Protein AF-A0AA85FD75-F1 (afdb_monomer_lite)

Organism: NCBI:txid6188

Foldseek 3Di:
DVVLVVVLVVLVVVLVCLCADPRPDRDPVLDDDQDPPQFDQDDPPPDDDPPPPPPPPPPPCPPPPDDPPPDPDDPPDFPDDDDPPDVVSVVVSVVVVVVVVVVVVVVVVVVVVVVVVVVVVVVVVNVVSNVSNSVSSVVSSVVSVCSSVVVPD

Secondary structure (DSSP, 8-state):
-HHHHHHHHHHHHHHHHHTEETTTEE-TTTPPPPPTTPPPP-BTTBSS-TTS-S----------S----------SS-SS--SS--HHHHHHHHHHHHHHHHHHHHHHHHHHHHHHHHHHHHHHHHHHHHHHHHHHHHHHHHHHHHHHHTT--

Structure (mmCIF, N/CA/C/O backbone):
data_AF-A0AA85FD75-F1
#
_entry.id   AF-A0AA85FD75-F1
#
loop_
_atom_site.group_PDB
_atom_site.id
_atom_site.type_symbol
_atom_site.label_atom_id
_atom_site.label_alt_id
_atom_site.label_comp_id
_atom_site.label_asym_id
_atom_site.label_entity_id
_atom_site.label_seq_id
_atom_site.pdbx_PDB_ins_code
_atom_site.Cartn_x
_atom_site.Cartn_y
_atom_site.Cartn_z
_atom_site.occupancy
_atom_site.B_iso_or_equiv
_atom_site.auth_seq_id
_atom_site.auth_comp_id
_atom_site.auth_asym_id
_atom_site.auth_atom_id
_atom_site.pdbx_PDB_model_num
ATOM 1 N N . MET A 1 1 ? 8.616 0.308 -8.792 1.00 82.19 1 MET A N 1
ATOM 2 C CA . MET A 1 1 ? 8.318 1.423 -9.722 1.00 82.19 1 MET A CA 1
ATOM 3 C C . MET A 1 1 ? 9.555 2.219 -10.091 1.00 82.19 1 MET A C 1
ATOM 5 O O . MET A 1 1 ? 9.734 2.469 -11.273 1.00 82.19 1 MET A O 1
ATOM 9 N N . ASP A 1 2 ? 10.411 2.577 -9.126 1.00 82.56 2 ASP A N 1
ATOM 10 C CA . ASP A 1 2 ? 11.644 3.323 -9.419 1.00 82.56 2 ASP A CA 1
ATOM 11 C C . ASP A 1 2 ? 12.651 2.510 -10.252 1.00 82.56 2 ASP A C 1
ATOM 13 O O . ASP A 1 2 ? 13.190 3.058 -11.203 1.00 82.56 2 ASP A O 1
ATOM 17 N N . ASN A 1 3 ? 12.798 1.204 -9.996 1.00 87.06 3 ASN A N 1
ATOM 18 C CA . ASN A 1 3 ? 13.637 0.322 -10.826 1.00 87.06 3 ASN A CA 1
ATOM 19 C C . ASN A 1 3 ? 13.147 0.272 -12.281 1.00 87.06 3 ASN A C 1
ATOM 21 O O . ASN A 1 3 ? 13.913 0.521 -13.193 1.00 87.06 3 ASN A O 1
ATOM 25 N N . ILE A 1 4 ? 11.837 0.089 -12.498 1.00 85.44 4 ILE A N 1
ATOM 26 C CA . ILE A 1 4 ? 11.239 0.109 -13.848 1.00 85.44 4 ILE A CA 1
ATOM 27 C C . ILE A 1 4 ? 11.540 1.436 -14.553 1.00 85.44 4 ILE A C 1
ATOM 29 O O . ILE A 1 4 ? 11.817 1.463 -15.745 1.00 85.44 4 ILE A O 1
ATOM 33 N N . ARG A 1 5 ? 11.493 2.554 -13.822 1.00 85.38 5 ARG A N 1
ATOM 34 C CA . ARG A 1 5 ? 11.855 3.858 -14.381 1.00 85.38 5 ARG A CA 1
ATOM 35 C C . ARG A 1 5 ? 13.323 3.893 -14.814 1.00 85.38 5 ARG A C 1
ATOM 37 O O . ARG A 1 5 ? 13.629 4.475 -15.850 1.00 85.38 5 ARG A O 1
ATOM 44 N N . GLU A 1 6 ? 14.219 3.339 -14.006 1.00 88.00 6 GLU A N 1
ATOM 45 C CA . GLU A 1 6 ? 15.648 3.259 -14.308 1.00 88.00 6 GLU A CA 1
ATOM 46 C C . GLU A 1 6 ? 15.918 2.376 -15.531 1.00 88.00 6 GLU A C 1
ATOM 48 O O . GLU A 1 6 ? 16.554 2.853 -16.470 1.00 88.00 6 GLU A O 1
ATOM 53 N N . ASP A 1 7 ? 15.314 1.189 -15.587 1.00 88.81 7 ASP A N 1
ATOM 54 C CA . ASP A 1 7 ? 15.397 0.273 -16.730 1.00 88.81 7 ASP A CA 1
ATOM 55 C C . ASP A 1 7 ? 14.891 0.945 -18.020 1.00 88.81 7 ASP A C 1
ATOM 57 O O . ASP A 1 7 ? 15.509 0.851 -19.080 1.00 88.81 7 ASP A O 1
ATOM 61 N N . LEU A 1 8 ? 13.785 1.697 -17.941 1.00 86.56 8 LEU A N 1
ATOM 62 C CA . LEU A 1 8 ? 13.252 2.459 -19.076 1.00 86.56 8 LEU A CA 1
ATOM 63 C C . LEU A 1 8 ? 14.182 3.602 -19.504 1.00 86.56 8 LEU A C 1
ATOM 65 O O . LEU A 1 8 ? 14.284 3.898 -20.696 1.00 86.56 8 LEU A O 1
ATOM 69 N N . HIS A 1 9 ? 14.864 4.257 -18.561 1.00 86.31 9 HIS A N 1
ATOM 70 C CA . HIS A 1 9 ? 15.881 5.256 -18.888 1.00 86.31 9 HIS A CA 1
ATOM 71 C C . HIS A 1 9 ? 17.099 4.629 -19.566 1.00 86.31 9 HIS A C 1
ATOM 73 O O . HIS A 1 9 ? 17.650 5.239 -20.483 1.00 86.31 9 HIS A O 1
ATOM 79 N N . GLU A 1 10 ? 17.519 3.444 -19.132 1.00 88.38 10 GLU A N 1
ATOM 80 C CA . GLU A 1 10 ? 18.612 2.701 -19.752 1.00 88.38 10 GLU A CA 1
ATOM 81 C C . GLU A 1 10 ? 18.251 2.259 -21.170 1.00 88.38 10 GLU A C 1
ATOM 83 O O . GLU A 1 10 ? 18.926 2.666 -22.112 1.00 88.38 10 GLU A O 1
ATOM 88 N N . ALA A 1 11 ? 17.104 1.601 -21.350 1.00 86.50 11 ALA A N 1
ATOM 89 C CA . ALA A 1 11 ? 16.607 1.214 -22.669 1.00 86.50 11 ALA A CA 1
ATOM 90 C C . ALA A 1 11 ? 16.484 2.416 -23.624 1.00 86.50 11 ALA A C 1
ATOM 92 O O . ALA A 1 11 ? 16.800 2.325 -24.811 1.00 86.50 11 ALA A O 1
ATOM 93 N N . GLN A 1 12 ? 16.065 3.582 -23.120 1.00 82.69 12 GLN A N 1
ATOM 94 C CA . GLN A 1 12 ? 15.994 4.797 -23.928 1.00 82.69 12 GLN A CA 1
ATOM 95 C C . GLN A 1 12 ? 17.378 5.265 -24.411 1.00 82.69 12 GLN A C 1
ATOM 97 O O . GLN A 1 12 ? 17.487 5.693 -25.567 1.00 82.69 12 GLN A O 1
ATOM 102 N N . ARG A 1 13 ? 18.411 5.180 -23.555 1.00 83.56 13 ARG A N 1
ATOM 103 C CA . ARG A 1 13 ? 19.803 5.509 -23.909 1.00 83.56 13 ARG A CA 1
ATOM 104 C C . ARG A 1 13 ? 20.343 4.553 -24.965 1.00 83.56 13 ARG A C 1
ATOM 106 O O . ARG A 1 13 ? 20.907 5.024 -25.950 1.00 83.56 13 ARG A O 1
ATOM 113 N N . ASP A 1 14 ? 20.087 3.261 -24.819 1.00 85.00 14 ASP A N 1
ATOM 114 C CA . ASP A 1 14 ? 20.522 2.250 -25.786 1.00 85.00 14 ASP A CA 1
ATOM 115 C C . ASP A 1 14 ? 19.865 2.483 -27.153 1.00 85.00 14 ASP A C 1
ATOM 117 O O . ASP A 1 14 ? 20.526 2.504 -28.192 1.00 85.00 14 ASP A O 1
ATOM 121 N N . LEU A 1 15 ? 18.563 2.786 -27.169 1.00 80.00 15 LEU A N 1
ATOM 122 C CA . LEU A 1 15 ? 17.864 3.167 -28.399 1.00 80.00 15 LEU A CA 1
ATOM 123 C C . LEU A 1 15 ? 18.394 4.484 -28.994 1.00 80.00 15 LEU A C 1
ATOM 125 O O . LEU A 1 15 ? 18.316 4.678 -30.205 1.00 80.00 15 LEU A O 1
ATOM 129 N N . ASP A 1 16 ? 18.862 5.434 -28.173 1.00 78.31 16 ASP A N 1
ATOM 130 C CA . ASP A 1 16 ? 19.519 6.666 -28.650 1.00 78.31 16 ASP A CA 1
ATOM 131 C C . ASP A 1 16 ? 20.893 6.371 -29.261 1.00 78.31 16 ASP A C 1
ATOM 133 O O . ASP A 1 16 ? 21.307 7.059 -30.195 1.00 78.31 16 ASP A O 1
ATOM 137 N N . GLU A 1 17 ? 21.602 5.362 -28.760 1.00 79.44 17 GLU A N 1
ATOM 138 C CA . GLU A 1 17 ? 22.876 4.918 -29.315 1.00 79.44 17 GLU A CA 1
ATOM 139 C C . GLU A 1 17 ? 22.697 4.229 -30.670 1.00 79.44 17 GLU A C 1
ATOM 141 O O . GLU A 1 17 ? 23.397 4.578 -31.621 1.00 79.44 17 GLU A O 1
ATOM 146 N N . ILE A 1 18 ? 21.701 3.349 -30.796 1.00 77.56 18 ILE A N 1
ATOM 147 C CA . ILE A 1 18 ? 21.390 2.645 -32.050 1.00 77.56 18 ILE A CA 1
ATOM 148 C C . ILE A 1 18 ? 20.900 3.614 -33.150 1.00 77.56 18 ILE A C 1
ATOM 150 O O . ILE A 1 18 ? 21.148 3.382 -34.333 1.00 77.56 18 ILE A O 1
ATOM 154 N N . ASP A 1 19 ? 20.241 4.727 -32.799 1.00 70.62 19 ASP A N 1
ATOM 155 C CA . ASP A 1 19 ? 19.769 5.735 -33.773 1.00 70.62 19 ASP A CA 1
ATOM 156 C C . ASP A 1 19 ? 20.894 6.655 -34.314 1.00 70.62 19 ASP A C 1
ATOM 158 O O . ASP A 1 19 ? 20.670 7.463 -35.226 1.00 70.62 19 ASP A O 1
ATOM 162 N N . LYS A 1 20 ? 22.130 6.555 -33.798 1.00 72.00 20 LYS A N 1
ATOM 163 C CA . LYS A 1 20 ? 23.285 7.305 -34.325 1.00 72.00 20 LYS A CA 1
ATOM 164 C C . LYS A 1 20 ? 23.774 6.682 -35.637 1.00 72.00 20 LYS A C 1
ATOM 166 O O . LYS A 1 20 ? 24.141 5.515 -35.702 1.00 72.00 20 LYS A O 1
ATOM 171 N N . CYS A 1 21 ? 23.867 7.488 -36.693 1.00 60.00 21 CYS A N 1
ATOM 172 C CA . CYS A 1 21 ? 24.492 7.088 -37.952 1.00 60.00 21 CYS A CA 1
ATOM 173 C C . CYS A 1 21 ? 26.020 7.204 -37.824 1.00 60.00 21 CYS A C 1
ATOM 175 O O . CYS A 1 21 ? 26.533 8.289 -37.532 1.00 60.00 21 CYS A O 1
ATOM 177 N N . CYS A 1 22 ? 26.739 6.095 -38.032 1.00 56.09 22 CYS A N 1
ATOM 178 C CA . CYS A 1 22 ? 28.207 6.032 -38.062 1.00 56.09 22 CYS A CA 1
ATOM 179 C C . CYS A 1 22 ? 28.906 6.652 -36.830 1.00 56.09 22 CYS A C 1
ATOM 181 O O . CYS A 1 22 ? 29.919 7.334 -36.964 1.00 56.09 22 CYS A O 1
ATOM 183 N N . GLY A 1 23 ? 28.350 6.455 -35.629 1.00 56.09 23 GLY A N 1
ATOM 184 C CA . GLY A 1 23 ? 28.987 6.806 -34.350 1.00 56.09 23 GLY A CA 1
ATOM 185 C C . GLY A 1 23 ? 29.033 8.295 -33.978 1.00 56.09 23 GLY A C 1
ATOM 186 O O . GLY A 1 23 ? 29.336 8.603 -32.829 1.00 56.09 23 GLY A O 1
ATOM 187 N N . LEU A 1 24 ? 28.698 9.219 -34.890 1.00 60.56 24 LEU A N 1
ATOM 188 C CA . LEU A 1 24 ? 28.916 10.658 -34.669 1.00 60.56 24 LEU A CA 1
ATOM 189 C C . LEU A 1 24 ? 27.648 11.532 -34.749 1.00 60.56 24 LEU A C 1
ATOM 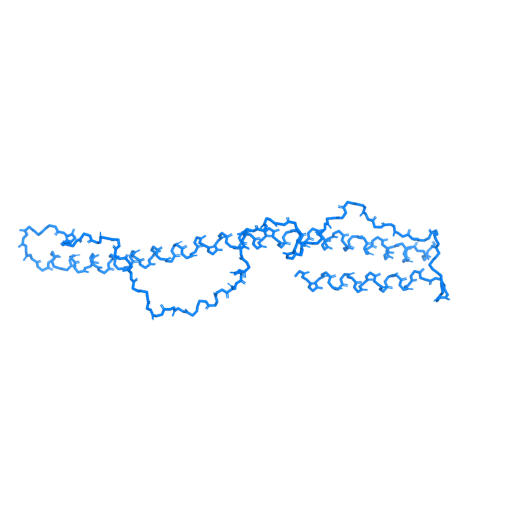191 O O . LEU A 1 24 ? 27.612 12.582 -34.110 1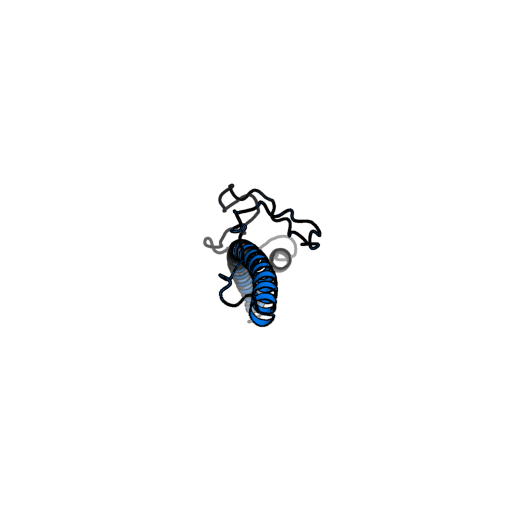.00 60.56 24 LEU A O 1
ATOM 195 N N . CYS A 1 25 ? 26.590 11.124 -35.471 1.00 58.88 25 CYS A N 1
ATOM 196 C CA . CYS A 1 25 ? 25.436 12.004 -35.738 1.00 58.88 25 CYS A CA 1
ATOM 197 C C . CYS A 1 25 ? 24.075 11.278 -35.684 1.00 58.88 25 CYS A C 1
ATOM 199 O O . CYS A 1 25 ? 23.823 10.363 -36.468 1.00 58.88 25 CYS A O 1
ATOM 201 N N . VAL A 1 26 ? 23.140 11.744 -34.840 1.00 60.31 26 VAL A N 1
ATOM 202 C CA . VAL A 1 26 ? 21.713 11.361 -34.929 1.00 60.31 26 VAL A CA 1
ATOM 203 C C . VAL A 1 26 ? 21.094 12.089 -36.120 1.00 60.31 26 VAL A C 1
ATOM 205 O O . VAL A 1 26 ? 21.043 13.322 -36.137 1.00 60.31 26 VAL A O 1
ATOM 208 N N . LEU A 1 27 ? 20.615 11.347 -37.119 1.00 62.72 27 LEU A N 1
ATOM 209 C CA . LEU A 1 27 ? 20.039 11.936 -38.329 1.00 62.72 27 LEU A CA 1
ATOM 210 C C . LEU A 1 27 ? 18.765 12.729 -37.963 1.00 62.72 27 LEU A C 1
ATOM 212 O O . LEU A 1 27 ? 17.812 12.143 -37.441 1.00 62.72 27 LEU A O 1
ATOM 216 N N . PRO A 1 28 ? 18.689 14.048 -38.235 1.00 61.72 28 PRO A N 1
ATOM 217 C CA . PRO A 1 28 ? 17.578 14.891 -37.781 1.00 61.72 28 PRO A CA 1
ATOM 218 C C . PRO A 1 28 ? 16.208 14.470 -38.337 1.00 61.72 28 PRO A C 1
ATOM 220 O O . PRO A 1 28 ? 15.189 14.761 -37.717 1.00 61.72 28 PRO A O 1
ATOM 223 N N . TRP A 1 29 ? 16.169 13.720 -39.443 1.00 65.94 29 TRP A N 1
ATOM 224 C CA . TRP A 1 29 ? 14.945 13.146 -40.019 1.00 65.94 29 TRP A CA 1
ATOM 225 C C . TRP A 1 29 ? 14.501 11.812 -39.386 1.00 65.94 29 TRP A C 1
ATOM 227 O O . TRP A 1 29 ? 13.411 11.322 -39.686 1.00 65.94 29 TRP A O 1
ATOM 237 N N . ARG A 1 30 ? 15.306 11.192 -38.509 1.00 63.53 30 ARG A N 1
ATOM 238 C CA . ARG A 1 30 ? 14.965 9.923 -37.832 1.00 63.53 30 ARG A CA 1
ATOM 239 C C . ARG A 1 30 ? 14.456 10.094 -36.402 1.00 63.53 30 ARG A C 1
ATOM 241 O O . ARG A 1 30 ? 13.740 9.211 -35.934 1.00 63.53 30 ARG A O 1
ATOM 248 N N . LYS A 1 31 ? 14.657 11.261 -35.787 1.00 68.00 31 LYS A N 1
ATOM 249 C CA . LYS A 1 31 ? 14.247 11.551 -34.404 1.00 68.00 31 LYS A CA 1
ATOM 250 C C . LYS A 1 31 ? 12.761 11.256 -34.152 1.00 68.00 31 LYS A C 1
ATOM 252 O O . LYS A 1 31 ? 11.890 11.708 -34.900 1.00 68.00 31 LYS A O 1
ATOM 257 N N . VAL A 1 32 ? 12.471 10.488 -33.103 1.00 71.31 32 VAL A N 1
ATOM 258 C CA . VAL A 1 32 ? 11.122 10.344 -32.533 1.00 71.31 32 VAL A CA 1
ATOM 259 C C . VAL A 1 32 ? 11.002 11.373 -31.420 1.00 71.31 32 VAL A C 1
ATOM 261 O O . VAL A 1 32 ? 11.855 11.431 -30.537 1.00 71.31 32 VAL A O 1
ATOM 264 N N . LYS A 1 33 ? 9.992 12.240 -31.497 1.00 71.00 33 LYS A N 1
ATOM 265 C CA . LYS A 1 33 ? 9.765 13.251 -30.462 1.00 71.00 33 LYS A CA 1
ATOM 266 C C . LYS A 1 33 ? 9.048 12.598 -29.277 1.00 71.00 33 LYS A C 1
ATOM 268 O O . LYS A 1 33 ? 8.110 11.839 -29.530 1.00 71.00 33 LYS A O 1
ATOM 273 N N . PRO A 1 34 ? 9.462 12.878 -28.030 1.00 68.25 34 PRO A N 1
ATOM 274 C CA . PRO A 1 34 ? 8.692 12.467 -26.866 1.00 68.25 34 PRO A CA 1
ATOM 275 C C . PRO A 1 34 ? 7.305 13.109 -26.921 1.00 68.25 34 PRO A C 1
ATOM 277 O O . PRO A 1 34 ? 7.144 14.210 -27.460 1.00 68.25 34 PRO A O 1
ATOM 280 N N . ASP A 1 35 ? 6.305 12.408 -26.394 1.00 68.19 35 ASP A N 1
ATOM 281 C CA . ASP A 1 35 ? 4.961 12.961 -26.277 1.00 68.19 35 ASP A CA 1
ATOM 282 C C . ASP A 1 35 ? 4.999 14.148 -25.304 1.00 68.19 35 ASP A C 1
ATOM 284 O O . ASP A 1 35 ? 5.521 14.051 -24.196 1.00 68.19 35 ASP A O 1
ATOM 288 N N . THR A 1 36 ? 4.463 15.297 -25.711 1.00 65.62 36 THR A N 1
ATOM 289 C CA . THR A 1 36 ? 4.423 16.493 -24.861 1.00 65.62 36 THR A CA 1
ATOM 290 C C . THR A 1 36 ? 3.460 16.340 -23.682 1.00 65.62 36 THR A C 1
ATOM 292 O O . THR A 1 36 ? 3.469 17.178 -22.781 1.00 65.62 36 THR A O 1
ATOM 295 N N . LYS A 1 37 ? 2.638 15.281 -23.681 1.00 70.25 37 LYS A N 1
ATOM 296 C CA . LYS A 1 37 ? 1.656 14.961 -22.640 1.00 70.25 37 LYS A CA 1
ATOM 297 C C . LYS A 1 37 ? 2.142 13.937 -21.612 1.00 70.25 37 LYS A C 1
ATOM 299 O O . LYS A 1 37 ? 1.344 13.546 -20.763 1.00 70.25 37 LYS A O 1
ATOM 304 N N . THR A 1 38 ? 3.405 13.501 -21.652 1.00 68.50 38 THR A N 1
ATOM 305 C CA . THR A 1 38 ? 3.928 12.570 -20.639 1.00 68.50 38 THR A CA 1
ATOM 306 C C . THR A 1 38 ? 3.768 13.178 -19.238 1.00 68.50 38 THR A C 1
ATOM 308 O O . THR A 1 38 ? 4.261 14.294 -19.014 1.00 68.50 38 THR A O 1
ATOM 311 N N . PRO A 1 39 ? 3.113 12.484 -18.287 1.00 71.38 39 PRO A N 1
ATOM 312 C CA . PRO A 1 39 ? 3.046 12.927 -16.898 1.00 71.38 39 PRO A CA 1
ATOM 313 C C . PRO A 1 39 ? 4.452 13.178 -16.341 1.00 71.38 39 PRO A C 1
ATOM 315 O O . PRO A 1 39 ? 5.430 12.612 -16.822 1.00 71.38 39 PRO A O 1
ATOM 318 N N . LYS A 1 40 ? 4.600 14.021 -15.317 1.00 79.56 40 LYS A N 1
ATOM 319 C CA . LYS A 1 40 ? 5.886 14.122 -14.610 1.00 79.56 40 LYS A CA 1
ATOM 320 C C . LYS A 1 40 ? 5.997 12.956 -13.637 1.00 79.56 40 LYS A C 1
ATOM 322 O O . LYS A 1 40 ? 5.043 12.686 -12.914 1.00 79.56 40 LYS A O 1
ATOM 327 N N . TYR A 1 41 ? 7.154 12.296 -13.588 1.00 79.44 41 TYR A N 1
ATOM 328 C CA . TYR A 1 41 ? 7.376 11.265 -12.580 1.00 79.44 41 TYR A CA 1
ATOM 329 C C . TYR A 1 41 ? 7.288 11.888 -11.181 1.00 79.44 41 TYR A C 1
ATOM 331 O O . TYR A 1 41 ? 7.997 12.868 -10.917 1.00 79.44 41 TYR A O 1
ATOM 339 N N . PRO A 1 42 ? 6.452 11.350 -10.282 1.00 73.81 42 PRO A N 1
ATOM 340 C CA . PRO A 1 42 ? 6.318 11.908 -8.950 1.00 73.81 42 PRO A CA 1
ATOM 341 C C . PRO A 1 42 ? 7.593 11.630 -8.143 1.00 73.81 42 PRO A C 1
ATOM 343 O O . PRO A 1 42 ? 7.943 10.483 -7.848 1.00 73.81 42 PRO A O 1
ATOM 346 N N . THR A 1 43 ? 8.300 12.700 -7.785 1.00 70.12 43 THR A N 1
ATOM 347 C CA . THR A 1 43 ? 9.431 12.686 -6.846 1.00 70.12 43 THR A CA 1
ATOM 348 C C . THR A 1 43 ? 8.989 13.298 -5.521 1.00 70.12 43 THR A C 1
ATOM 350 O O . THR A 1 43 ? 8.000 14.029 -5.478 1.00 70.12 43 THR A O 1
ATOM 353 N N . SER A 1 44 ? 9.707 13.035 -4.423 1.00 61.25 44 SER A N 1
ATOM 354 C CA . SER A 1 44 ? 9.281 13.511 -3.093 1.00 61.25 44 SER A CA 1
ATOM 355 C C . SER A 1 44 ? 9.209 15.046 -2.960 1.00 61.25 44 SER A C 1
ATOM 357 O O . SER A 1 44 ? 8.750 15.530 -1.932 1.00 61.25 44 SER A O 1
ATOM 359 N N . GLY A 1 45 ? 9.661 15.807 -3.969 1.00 53.81 45 GLY A N 1
ATOM 360 C CA . GLY A 1 45 ? 9.661 17.273 -3.984 1.00 53.81 45 GLY A CA 1
ATOM 361 C C . GLY A 1 45 ? 8.679 17.944 -4.954 1.00 53.81 45 GLY A C 1
ATOM 362 O O . GLY A 1 45 ? 8.380 19.116 -4.758 1.00 53.81 45 GLY A O 1
ATOM 363 N N . ASN A 1 46 ? 8.146 17.254 -5.971 1.00 48.00 46 ASN A N 1
ATOM 364 C CA . ASN A 1 46 ? 7.315 17.885 -7.006 1.00 48.00 46 ASN A CA 1
ATOM 365 C C . ASN A 1 46 ? 5.999 17.120 -7.217 1.00 48.00 46 ASN A C 1
ATOM 367 O O . ASN A 1 46 ? 5.994 16.081 -7.873 1.00 48.00 46 ASN A O 1
ATOM 371 N N . GLY A 1 47 ? 4.881 17.688 -6.745 1.00 52.53 47 GLY A N 1
ATOM 372 C CA . GLY A 1 47 ? 3.533 17.315 -7.209 1.00 52.53 47 GLY A CA 1
ATOM 373 C C . GLY A 1 47 ? 2.517 16.899 -6.147 1.00 52.53 47 GLY A C 1
ATOM 374 O O . GLY A 1 47 ? 1.367 16.666 -6.499 1.00 52.53 47 GLY A O 1
ATOM 375 N N . TYR A 1 48 ? 2.888 16.853 -4.869 1.00 52.41 48 TYR A N 1
ATOM 376 C CA . TYR A 1 48 ? 1.960 16.499 -3.794 1.00 52.41 48 TYR A CA 1
ATOM 377 C C . TYR A 1 48 ? 2.050 17.496 -2.644 1.00 52.41 48 TYR A C 1
ATOM 379 O O . TYR A 1 48 ? 3.133 18.042 -2.416 1.00 52.41 48 TYR A O 1
ATOM 387 N N . PRO A 1 49 ? 0.933 17.775 -1.946 1.00 47.00 49 PRO A N 1
ATOM 388 C CA . PRO A 1 49 ? 0.911 18.763 -0.882 1.00 47.00 49 PRO A CA 1
ATOM 389 C C . PRO A 1 49 ? 1.984 18.428 0.153 1.00 47.00 49 PRO A C 1
ATOM 391 O O . PRO A 1 49 ? 1.954 17.381 0.800 1.00 47.00 49 PRO A O 1
ATOM 394 N N . ALA A 1 50 ? 2.942 19.346 0.284 1.00 43.88 50 ALA A N 1
ATOM 395 C CA . ALA A 1 50 ? 3.876 19.412 1.390 1.00 43.88 50 ALA A CA 1
ATOM 396 C C . ALA A 1 50 ? 3.057 19.585 2.679 1.00 43.88 50 ALA A C 1
ATOM 398 O O . ALA A 1 50 ? 2.681 20.693 3.048 1.00 43.88 50 ALA A O 1
ATOM 399 N N . GLY A 1 51 ? 2.679 18.472 3.301 1.00 43.84 51 GLY A N 1
ATOM 400 C CA . GLY A 1 51 ? 1.774 18.467 4.451 1.00 43.84 51 GLY A CA 1
ATOM 401 C C . GLY A 1 51 ? 1.735 17.135 5.187 1.00 43.84 51 GLY A C 1
ATOM 402 O O . GLY A 1 51 ? 1.590 17.115 6.406 1.00 43.84 51 GLY A O 1
ATOM 403 N N . THR A 1 52 ? 1.974 16.017 4.501 1.00 44.56 52 THR A N 1
ATOM 404 C CA . THR A 1 52 ? 2.316 14.766 5.178 1.00 44.56 52 THR A CA 1
ATOM 405 C C . THR A 1 52 ? 3.820 14.750 5.383 1.00 44.56 52 THR A C 1
ATOM 407 O O . THR A 1 52 ? 4.595 14.405 4.493 1.00 44.56 52 THR A O 1
ATOM 410 N N . ASN A 1 53 ? 4.234 15.224 6.563 1.00 43.41 53 ASN A N 1
ATOM 411 C CA . ASN A 1 53 ? 5.584 15.040 7.079 1.00 43.41 53 ASN A CA 1
ATOM 412 C C . ASN A 1 53 ? 6.086 13.652 6.680 1.00 43.41 53 ASN A C 1
ATOM 414 O O . ASN A 1 53 ? 5.368 12.664 6.833 1.00 43.41 53 ASN A O 1
ATOM 418 N N . ASN A 1 54 ? 7.303 13.614 6.142 1.00 42.91 54 ASN A N 1
ATOM 419 C CA . ASN A 1 54 ? 8.026 12.421 5.723 1.00 42.91 54 ASN A CA 1
ATOM 420 C C . ASN A 1 54 ? 8.341 11.527 6.931 1.00 42.91 54 ASN A C 1
ATOM 422 O O . ASN A 1 54 ? 9.491 11.337 7.307 1.00 42.91 54 ASN A O 1
ATOM 426 N N . ASN A 1 55 ? 7.304 10.976 7.544 1.00 46.00 55 ASN A N 1
ATOM 427 C CA . ASN A 1 55 ? 7.375 9.841 8.434 1.00 46.00 55 ASN A CA 1
ATOM 428 C C . ASN A 1 55 ? 6.563 8.704 7.802 1.00 46.00 55 ASN A C 1
ATOM 430 O O . ASN A 1 55 ? 5.781 8.030 8.451 1.00 46.00 55 ASN A O 1
ATOM 434 N N . TYR A 1 56 ? 6.793 8.456 6.506 1.00 49.81 56 TYR A N 1
ATOM 435 C CA . TYR A 1 56 ? 6.592 7.123 5.933 1.00 49.81 56 TYR A CA 1
ATOM 436 C C . TYR A 1 56 ? 7.743 6.224 6.403 1.00 49.81 56 TYR A C 1
ATOM 438 O O . TYR A 1 56 ? 8.421 5.577 5.607 1.00 49.81 56 TYR A O 1
ATOM 446 N N . GLN A 1 57 ? 8.016 6.228 7.708 1.00 46.47 57 GLN A N 1
ATOM 447 C CA . GLN A 1 57 ? 8.613 5.065 8.310 1.00 46.47 57 GLN A CA 1
ATOM 448 C C . GLN A 1 57 ? 7.518 4.017 8.144 1.00 46.47 57 GLN A C 1
ATOM 450 O O . GLN A 1 57 ? 6.441 4.153 8.720 1.00 46.47 57 GLN A O 1
ATOM 455 N N . VAL A 1 58 ? 7.748 3.022 7.281 1.00 50.41 58 VAL A N 1
ATOM 456 C CA . VAL A 1 58 ? 7.066 1.737 7.432 1.00 50.41 58 VAL A CA 1
ATOM 457 C C . VAL A 1 58 ? 7.356 1.373 8.870 1.00 50.41 58 VAL A C 1
ATOM 459 O O . VAL A 1 58 ? 8.489 1.025 9.205 1.00 50.41 58 VAL A O 1
ATOM 462 N N . ASN A 1 59 ? 6.395 1.646 9.745 1.00 47.72 59 ASN A N 1
ATOM 463 C CA . ASN A 1 59 ? 6.553 1.380 11.147 1.00 47.72 59 ASN A CA 1
ATOM 464 C C . ASN A 1 59 ? 6.565 -0.139 11.171 1.00 47.72 59 ASN A C 1
ATOM 466 O O . ASN A 1 59 ? 5.534 -0.783 10.992 1.00 47.72 59 ASN A O 1
ATOM 470 N N . SER A 1 60 ? 7.762 -0.720 11.228 1.00 45.09 60 SER A N 1
ATOM 471 C CA . SER A 1 60 ? 7.938 -2.115 11.565 1.00 45.09 60 SER A CA 1
ATOM 472 C C . SER A 1 60 ? 7.357 -2.214 12.962 1.00 45.09 60 SER A C 1
ATOM 474 O O . SER A 1 60 ? 8.049 -1.915 13.937 1.00 45.09 60 SER A O 1
ATOM 476 N N . TYR A 1 61 ? 6.055 -2.489 13.041 1.00 48.56 61 TYR A N 1
ATOM 477 C CA . TYR A 1 61 ? 5.345 -2.711 14.283 1.00 48.56 61 TYR A CA 1
ATOM 478 C C . TYR A 1 61 ? 5.943 -3.979 14.876 1.00 48.56 61 TYR A C 1
ATOM 480 O O . TYR A 1 61 ? 5.465 -5.094 14.698 1.00 48.56 61 TYR A O 1
ATOM 488 N N . GLN A 1 62 ? 7.054 -3.794 15.575 1.00 47.41 62 GLN A N 1
ATOM 489 C CA . GLN A 1 62 ? 7.378 -4.618 16.705 1.00 47.41 62 GLN A CA 1
ATOM 490 C C . GLN A 1 62 ? 6.223 -4.352 17.673 1.00 47.41 62 GLN A C 1
ATOM 492 O O . GLN A 1 62 ? 6.010 -3.184 18.016 1.00 47.41 62 GLN A O 1
ATOM 497 N N . PRO A 1 63 ? 5.405 -5.359 18.023 1.00 42.50 63 PRO A N 1
ATOM 498 C CA . PRO A 1 63 ? 4.278 -5.146 18.914 1.00 42.50 63 PRO A CA 1
ATOM 499 C C . PRO A 1 63 ? 4.844 -4.520 20.184 1.00 42.50 63 PRO A C 1
ATOM 501 O O . PRO A 1 63 ? 5.609 -5.160 20.907 1.00 42.50 63 PRO A O 1
ATOM 504 N N . GLN A 1 64 ? 4.562 -3.235 20.401 1.00 45.66 64 GLN A N 1
ATOM 505 C CA . GLN A 1 64 ? 4.973 -2.556 21.615 1.00 45.66 64 GLN A CA 1
ATOM 506 C C . GLN A 1 64 ? 4.187 -3.206 22.745 1.00 45.66 64 GLN A C 1
ATOM 508 O O . GLN A 1 64 ? 3.020 -2.913 23.000 1.00 45.66 64 GLN A O 1
ATOM 513 N N . SER A 1 65 ? 4.855 -4.143 23.405 1.00 48.97 65 SER A N 1
ATOM 514 C CA . SER A 1 65 ? 4.514 -4.646 24.718 1.00 48.97 65 SER A CA 1
ATOM 515 C C . SER A 1 65 ? 4.546 -3.466 25.689 1.00 48.97 65 SER A C 1
ATOM 517 O O . SER A 1 65 ? 5.594 -3.150 26.250 1.00 48.97 65 SER A O 1
ATOM 519 N N . GLY A 1 66 ? 3.418 -2.775 25.836 1.00 51.34 66 GLY A N 1
ATOM 520 C CA . GLY A 1 66 ? 3.271 -1.705 26.818 1.00 51.34 66 GLY A CA 1
ATOM 521 C C . GLY A 1 66 ? 2.508 -0.490 26.314 1.00 51.34 66 GLY A C 1
ATOM 522 O O . GLY A 1 66 ? 3.048 0.608 26.327 1.00 51.34 66 GLY A O 1
ATOM 523 N N . PHE A 1 67 ? 1.243 -0.655 25.930 1.00 44.44 67 PHE A N 1
ATOM 524 C CA . PHE A 1 67 ? 0.333 0.486 25.860 1.00 44.44 67 PHE A CA 1
ATOM 525 C C . PHE A 1 67 ? -0.424 0.612 27.181 1.00 44.44 67 PHE A C 1
ATOM 527 O O . PHE A 1 67 ? -1.328 -0.164 27.490 1.00 44.44 67 PHE A O 1
ATOM 534 N N . GLN A 1 68 ? -0.028 1.610 27.975 1.00 48.28 68 GLN A N 1
ATOM 535 C CA . GLN A 1 68 ? -0.880 2.169 29.015 1.00 48.28 68 GLN A CA 1
ATOM 536 C C . GLN A 1 68 ? -2.073 2.822 28.319 1.00 48.28 68 GLN A C 1
ATOM 538 O O . GLN A 1 68 ? -1.958 3.883 27.709 1.00 48.28 68 GLN A O 1
ATOM 543 N N . ILE A 1 69 ? -3.211 2.139 28.380 1.00 53.69 69 ILE A N 1
ATOM 544 C CA . ILE A 1 69 ? -4.494 2.639 27.905 1.00 53.69 69 ILE A CA 1
ATOM 545 C C . ILE A 1 69 ? -4.778 3.943 28.657 1.00 53.69 69 ILE A C 1
ATOM 547 O O . ILE A 1 69 ? -4.982 3.934 29.873 1.00 53.69 69 ILE A O 1
ATOM 551 N N . GLN A 1 70 ? -4.786 5.073 27.941 1.00 46.44 70 GLN A N 1
ATOM 552 C CA . GLN A 1 70 ? -5.475 6.266 28.417 1.00 46.44 70 GLN A CA 1
ATOM 553 C C . GLN A 1 70 ? -6.922 5.852 28.658 1.00 46.44 70 GLN A C 1
ATOM 555 O O . GLN A 1 70 ? -7.660 5.549 27.722 1.00 46.44 70 GLN A O 1
ATOM 560 N N . GLN A 1 71 ? -7.270 5.757 29.939 1.00 46.44 71 GLN A N 1
ATOM 561 C CA . GLN A 1 71 ? -8.579 5.374 30.435 1.00 46.44 71 GLN A CA 1
ATOM 562 C C . GLN A 1 71 ? -9.634 6.324 29.862 1.00 46.44 71 GLN A C 1
ATOM 564 O O . GLN A 1 71 ? -9.942 7.365 30.440 1.00 46.44 71 GLN A O 1
ATOM 569 N N . ASN A 1 72 ? -10.227 5.957 28.729 1.00 47.44 72 ASN A N 1
ATOM 570 C CA . ASN A 1 72 ? -11.564 6.417 28.415 1.00 47.44 72 ASN A CA 1
ATOM 571 C C . ASN A 1 72 ? -12.481 5.669 29.383 1.00 47.44 72 ASN A C 1
ATOM 573 O O . ASN A 1 72 ? -12.763 4.494 29.172 1.00 47.44 72 ASN A O 1
ATOM 577 N N . GLN A 1 73 ? -12.752 6.322 30.518 1.00 51.41 73 GLN A N 1
ATOM 578 C CA . GLN A 1 73 ? -13.699 5.972 31.579 1.00 51.41 73 GLN A CA 1
ATOM 579 C C . GLN A 1 73 ? -14.441 4.650 31.339 1.00 51.41 73 GLN A C 1
ATOM 581 O O . GLN A 1 73 ? -15.599 4.632 30.919 1.00 51.41 73 GLN A O 1
ATOM 586 N N . GLN A 1 74 ? -13.785 3.522 31.631 1.00 54.62 74 GLN A N 1
ATOM 587 C CA . GLN A 1 74 ? -14.520 2.282 31.820 1.00 54.62 74 GLN A CA 1
ATOM 588 C C . GLN A 1 74 ? -15.473 2.552 32.977 1.00 54.62 74 GLN A C 1
ATOM 590 O O . GLN A 1 74 ? -15.042 2.992 34.046 1.00 54.62 74 GLN A O 1
ATOM 595 N N . LYS A 1 75 ? -16.774 2.357 32.742 1.00 54.53 75 LYS A N 1
ATOM 596 C CA . LYS A 1 75 ? -17.782 2.296 33.801 1.00 54.53 75 LYS A CA 1
ATOM 597 C C . LYS A 1 75 ? -17.197 1.411 34.905 1.00 54.53 75 LYS A C 1
ATOM 599 O O . LYS A 1 75 ? -17.071 0.208 34.717 1.00 54.53 75 LYS A O 1
ATOM 604 N N . SER A 1 76 ? -16.781 2.018 36.014 1.00 62.78 76 SER A N 1
ATOM 605 C CA . SER A 1 76 ? -16.159 1.326 37.147 1.00 62.78 76 SER A CA 1
ATOM 606 C C . SER A 1 76 ? -17.243 0.643 37.981 1.00 62.78 76 SER A C 1
ATOM 608 O O . SER A 1 76 ? -17.421 0.938 39.163 1.00 62.78 76 SER A O 1
ATOM 610 N N . GLY A 1 77 ? -18.028 -0.218 37.346 1.00 74.69 77 GLY A N 1
ATOM 611 C CA . GLY A 1 77 ? -19.072 -0.987 37.995 1.00 74.69 77 GLY A CA 1
ATOM 612 C C . GLY A 1 77 ? -19.272 -2.326 37.301 1.00 74.69 77 GLY A C 1
ATOM 613 O O . GLY A 1 77 ? -18.838 -2.484 36.159 1.00 74.69 77 GLY A O 1
ATOM 614 N N . PRO A 1 78 ? -19.909 -3.278 37.997 1.00 80.62 78 PRO A N 1
ATOM 615 C CA . PRO A 1 78 ? -20.202 -4.587 37.439 1.00 80.62 78 PRO A CA 1
ATOM 616 C C . PRO A 1 78 ? -21.004 -4.455 36.139 1.00 80.62 78 PRO A C 1
ATOM 618 O O . PRO A 1 78 ? -21.884 -3.594 36.016 1.00 80.62 78 PRO A O 1
ATOM 621 N N . PHE A 1 79 ? -20.666 -5.286 35.157 1.00 87.19 79 PHE A N 1
ATOM 622 C CA . PHE A 1 79 ? -21.336 -5.340 33.861 1.00 87.19 79 PHE A CA 1
ATOM 623 C C . PHE A 1 79 ? -22.791 -5.785 34.002 1.00 87.19 79 PHE A C 1
ATOM 625 O O . PHE A 1 79 ? -23.642 -5.337 33.229 1.00 87.19 79 PHE A O 1
ATOM 632 N N . ILE A 1 80 ? -23.084 -6.627 34.995 1.00 89.56 80 ILE A N 1
ATOM 633 C CA . ILE A 1 80 ? -24.439 -7.080 35.295 1.00 89.56 80 ILE A CA 1
ATOM 634 C C . ILE A 1 80 ? -24.945 -6.544 36.632 1.00 89.56 80 ILE A C 1
ATOM 636 O O . ILE A 1 80 ? -24.211 -6.344 37.598 1.00 89.56 80 ILE A O 1
ATOM 640 N N . THR A 1 81 ? -26.258 -6.328 36.700 1.00 88.69 81 THR A N 1
ATOM 641 C CA . THR A 1 81 ? -26.938 -6.072 37.973 1.00 88.69 81 THR A CA 1
ATOM 642 C C . THR A 1 81 ? -27.261 -7.415 38.614 1.00 88.69 81 THR A C 1
ATOM 644 O O . THR A 1 81 ? -27.964 -8.220 38.009 1.00 88.69 81 THR A O 1
ATOM 647 N N . ARG A 1 82 ? -26.746 -7.659 39.820 1.00 89.94 82 ARG A N 1
ATOM 648 C CA . ARG A 1 82 ? -26.960 -8.917 40.549 1.00 89.94 82 ARG A CA 1
ATOM 649 C C . ARG A 1 82 ? -28.372 -8.976 41.127 1.00 89.94 82 ARG A C 1
ATOM 651 O O . ARG A 1 82 ? -28.802 -8.013 41.765 1.00 89.94 82 ARG A O 1
ATOM 658 N N . ILE A 1 83 ? -29.075 -10.089 40.920 1.00 90.38 83 ILE A N 1
ATOM 659 C CA . ILE A 1 83 ? -30.439 -10.316 41.420 1.00 90.38 83 ILE A CA 1
ATOM 660 C C . ILE A 1 83 ? -30.425 -11.445 42.448 1.00 90.38 83 ILE A C 1
ATOM 662 O O . ILE A 1 83 ? -30.899 -11.258 43.570 1.00 90.38 83 ILE A O 1
ATOM 666 N N . THR A 1 84 ? -29.872 -12.605 42.086 1.00 90.00 84 THR A N 1
ATOM 667 C CA . THR A 1 84 ? -29.855 -13.795 42.953 1.00 90.00 84 THR A CA 1
ATOM 668 C C . THR A 1 84 ? -28.529 -14.016 43.677 1.00 90.00 84 THR A C 1
ATOM 670 O O . THR A 1 84 ? -28.509 -14.779 44.640 1.00 90.00 84 THR A O 1
ATOM 673 N N . ASN A 1 85 ? -27.455 -13.320 43.280 1.00 89.00 85 ASN A N 1
ATOM 674 C CA . ASN A 1 85 ? -26.086 -13.509 43.779 1.00 89.00 85 ASN A CA 1
ATOM 675 C C . ASN A 1 85 ? -25.647 -14.983 43.716 1.00 89.00 85 ASN A C 1
ATOM 677 O O . ASN A 1 85 ? -25.094 -15.520 44.677 1.00 89.00 85 ASN A O 1
ATOM 681 N N . ASP A 1 86 ? -25.955 -15.651 42.602 1.00 94.50 86 ASP A N 1
ATOM 682 C CA . ASP A 1 86 ? -25.598 -17.047 42.370 1.00 94.50 86 ASP A CA 1
ATOM 683 C C . ASP A 1 86 ? -24.322 -17.173 41.518 1.00 94.50 86 ASP A C 1
ATOM 685 O O . ASP A 1 86 ? -23.862 -16.227 40.879 1.00 94.50 86 ASP A O 1
ATOM 689 N N . ALA A 1 87 ? -23.745 -18.376 41.487 1.00 93.00 87 ALA A N 1
ATOM 690 C CA . ALA A 1 87 ? -22.504 -18.639 40.754 1.00 93.00 87 ALA A CA 1
ATOM 691 C C . ALA A 1 87 ? -22.622 -18.379 39.237 1.00 93.00 87 ALA A C 1
ATOM 693 O O . ALA A 1 87 ? -21.618 -18.159 38.566 1.00 93.00 87 ALA A O 1
ATOM 694 N N . ARG A 1 88 ? -23.846 -18.391 38.692 1.00 93.31 88 ARG A N 1
ATOM 695 C CA . ARG A 1 88 ? -24.114 -18.086 37.283 1.00 93.31 88 ARG A CA 1
ATOM 696 C C . ARG A 1 88 ? -23.928 -16.601 36.990 1.00 93.31 88 ARG A C 1
ATOM 698 O O . ARG A 1 88 ? -23.348 -16.262 35.962 1.00 93.31 88 ARG A O 1
ATOM 705 N N . GLU A 1 89 ? -24.423 -15.726 37.865 1.00 93.25 89 GLU A N 1
ATOM 706 C CA . GLU A 1 89 ? -24.183 -14.283 37.772 1.00 93.25 89 GLU A CA 1
ATOM 707 C C . GLU A 1 89 ? -22.679 -13.970 37.886 1.00 93.25 89 GLU A C 1
ATOM 709 O O . GLU A 1 89 ? -22.162 -13.174 37.103 1.00 93.25 89 GLU A O 1
ATOM 714 N N . ASP A 1 90 ? -21.946 -14.647 38.777 1.00 91.50 90 ASP A N 1
ATOM 715 C CA . ASP A 1 90 ? -20.490 -14.471 38.898 1.00 91.50 90 ASP A CA 1
ATOM 716 C C . ASP A 1 90 ? -19.724 -14.920 37.635 1.00 91.50 90 ASP A C 1
ATOM 718 O O . ASP A 1 90 ? -18.826 -14.211 37.173 1.00 91.50 90 ASP A O 1
ATOM 722 N N . GLU A 1 91 ? -20.095 -16.055 37.029 1.00 93.25 91 GLU A N 1
ATOM 723 C CA . GLU A 1 91 ? -19.512 -16.514 35.757 1.00 93.25 91 GLU A CA 1
ATOM 724 C C . GLU A 1 91 ? -19.829 -15.539 34.610 1.00 93.25 91 GLU A C 1
ATOM 726 O O . GLU A 1 91 ? -18.970 -15.227 33.783 1.00 93.25 91 GLU A O 1
ATOM 731 N N . MET A 1 92 ? -21.053 -15.007 34.573 1.00 92.62 92 MET A N 1
ATOM 732 C CA . MET A 1 92 ? -21.467 -14.030 33.567 1.00 92.62 92 MET A CA 1
ATOM 733 C C . MET A 1 92 ? -20.672 -12.726 33.679 1.00 92.62 92 MET A C 1
ATOM 735 O O . MET A 1 92 ? -20.220 -12.200 32.663 1.00 92.62 92 MET A O 1
ATOM 739 N N . GLU A 1 93 ? -20.452 -12.233 34.897 1.00 91.69 93 GLU A N 1
ATOM 740 C CA . GLU A 1 93 ? -19.625 -11.052 35.153 1.00 91.69 93 GLU A CA 1
ATOM 741 C C . GLU A 1 93 ? -18.171 -11.284 34.707 1.00 91.69 93 GLU A C 1
ATOM 743 O O . GLU A 1 93 ? -17.601 -10.454 33.995 1.00 91.69 93 GLU A O 1
ATOM 748 N N . GLN A 1 94 ? -17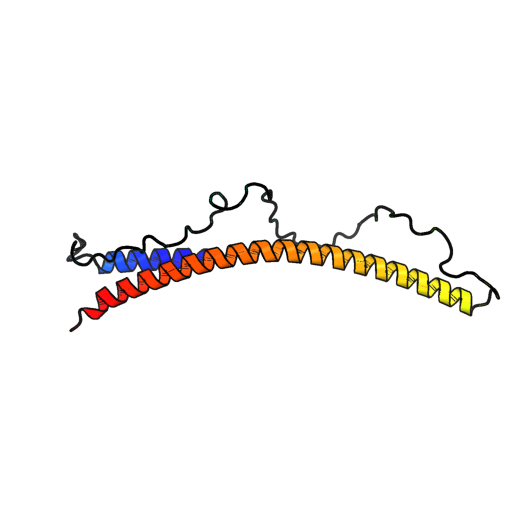.589 -12.445 35.036 1.00 92.25 94 GLN A N 1
ATOM 749 C CA . GLN A 1 94 ? -16.233 -12.806 34.610 1.00 92.25 94 GLN A CA 1
ATOM 750 C C . GLN A 1 94 ? -16.114 -12.874 33.080 1.00 92.25 94 GLN A C 1
ATOM 752 O O . GLN A 1 94 ? -15.173 -12.323 32.500 1.00 92.25 94 GLN A O 1
ATOM 757 N N . ASN A 1 95 ? -17.071 -13.525 32.416 1.00 92.88 95 ASN A N 1
ATOM 758 C CA . ASN A 1 95 ? -17.092 -13.642 30.962 1.00 92.88 95 ASN A CA 1
ATOM 759 C C . ASN A 1 95 ? -17.228 -12.265 30.297 1.00 92.88 95 ASN A C 1
ATOM 761 O O . ASN A 1 95 ? -16.507 -11.969 29.345 1.00 92.88 95 ASN A O 1
ATOM 765 N N . LEU A 1 96 ? -18.090 -11.383 30.814 1.00 91.50 96 LEU A N 1
ATOM 766 C CA . LEU A 1 96 ? -18.262 -10.029 30.277 1.00 91.50 96 LEU A CA 1
ATOM 767 C C . LEU A 1 96 ? -17.029 -9.148 30.491 1.00 91.50 96 LEU A C 1
ATOM 769 O O . LEU A 1 96 ? -16.683 -8.369 29.602 1.00 91.50 96 LEU A O 1
ATOM 773 N N . GLN A 1 97 ? -16.311 -9.313 31.603 1.00 88.56 97 GLN A N 1
ATOM 774 C CA . GLN A 1 97 ? -15.041 -8.624 31.823 1.00 88.56 97 GLN A CA 1
ATOM 775 C C . GLN A 1 97 ? -13.977 -9.054 30.802 1.00 88.56 97 GLN A C 1
ATOM 777 O O . GLN A 1 97 ? -13.282 -8.205 30.237 1.00 88.56 97 GLN A O 1
ATOM 782 N N . GLN A 1 98 ? -13.883 -10.355 30.507 1.00 89.69 98 GLN A N 1
ATOM 783 C CA . GLN A 1 98 ? -12.995 -10.861 29.456 1.00 89.69 98 GLN A CA 1
ATOM 784 C C . GLN A 1 98 ? -13.403 -10.336 28.075 1.00 89.69 98 GLN A C 1
ATOM 786 O O . GLN A 1 98 ? -12.557 -9.849 27.324 1.00 89.69 98 GLN A O 1
ATOM 791 N N . VAL A 1 99 ? -14.702 -10.372 27.755 1.00 90.75 99 VAL A N 1
ATOM 792 C CA . VAL A 1 99 ? -15.242 -9.825 26.502 1.00 90.75 99 VAL A CA 1
ATOM 793 C C . VAL A 1 99 ? -14.942 -8.335 26.381 1.00 90.75 99 VAL A C 1
ATOM 795 O O . VAL A 1 99 ? -14.525 -7.902 25.311 1.00 90.75 99 VAL A O 1
ATOM 798 N N . SER A 1 100 ? -15.051 -7.550 27.455 1.00 88.06 100 SER A N 1
ATOM 799 C CA . SER A 1 100 ? -14.667 -6.135 27.435 1.00 88.06 100 SER A CA 1
ATOM 800 C C . SER A 1 100 ? -13.194 -5.947 27.069 1.00 88.06 100 SER A C 1
ATOM 802 O O . SER A 1 100 ? -12.885 -5.046 26.291 1.00 88.06 100 SER A O 1
ATOM 804 N N . GLY A 1 101 ? -12.292 -6.782 27.595 1.00 88.12 101 GLY A N 1
ATOM 805 C CA . GLY A 1 101 ? -10.875 -6.749 27.227 1.00 88.12 101 GLY A CA 1
ATOM 806 C C . GLY A 1 101 ? -10.651 -7.088 25.750 1.00 88.12 101 GLY A C 1
ATOM 807 O O . GLY A 1 101 ? -9.936 -6.372 25.048 1.00 88.12 101 GLY A O 1
ATOM 808 N N . MET A 1 102 ? -11.332 -8.125 25.254 1.00 87.88 102 MET A N 1
ATOM 809 C CA . MET A 1 102 ? -11.290 -8.511 23.839 1.00 87.88 102 MET A CA 1
ATOM 810 C C . MET A 1 102 ? -11.830 -7.400 22.927 1.00 87.88 102 MET A C 1
ATOM 812 O O . MET A 1 102 ? -11.219 -7.096 21.906 1.00 87.88 102 MET A O 1
ATOM 816 N N . VAL A 1 103 ? -12.925 -6.734 23.307 1.00 89.75 103 VAL A N 1
ATOM 817 C CA . VAL A 1 103 ? -13.497 -5.600 22.561 1.00 89.75 103 VAL A CA 1
ATOM 818 C C . VAL A 1 103 ? -12.527 -4.420 22.513 1.00 89.75 103 VAL A C 1
ATOM 820 O O . VAL A 1 103 ? -12.366 -3.815 21.455 1.00 89.75 103 VAL A O 1
ATOM 823 N N . SER A 1 104 ? -11.828 -4.109 23.608 1.00 88.88 104 SER A N 1
ATOM 824 C CA . SER A 1 104 ? -10.794 -3.066 23.601 1.00 88.88 104 SER A CA 1
ATOM 825 C C . SER A 1 104 ? -9.636 -3.402 22.657 1.00 88.88 104 SER A C 1
ATOM 827 O O . SER A 1 104 ? -9.168 -2.529 21.926 1.00 88.88 104 SER A O 1
ATOM 829 N N . GLN A 1 105 ? -9.204 -4.664 22.613 1.00 87.06 105 GLN A N 1
ATOM 830 C CA . GLN A 1 105 ? -8.176 -5.104 21.670 1.00 87.06 105 GLN A CA 1
ATOM 831 C C . GLN A 1 105 ? -8.662 -5.021 20.216 1.00 87.06 105 GLN A C 1
ATOM 833 O O . GLN A 1 105 ? -7.944 -4.506 19.359 1.00 87.06 105 GLN A O 1
ATOM 838 N N . LEU A 1 106 ? -9.892 -5.471 19.940 1.00 91.56 106 LEU A N 1
ATOM 839 C CA . LEU A 1 106 ? -10.523 -5.345 18.623 1.00 91.56 106 LEU A CA 1
ATOM 840 C C . LEU A 1 106 ? -10.622 -3.879 18.187 1.00 91.56 106 LEU A C 1
ATOM 842 O O . LEU A 1 106 ? -10.347 -3.574 17.031 1.00 91.56 106 LEU A O 1
ATOM 846 N N . HIS A 1 107 ? -10.953 -2.966 19.104 1.00 89.06 107 HIS A N 1
ATOM 847 C CA . HIS A 1 107 ? -10.983 -1.530 18.829 1.00 89.06 107 HIS A CA 1
ATOM 848 C C . HIS A 1 107 ? -9.597 -0.980 18.461 1.00 89.06 107 HIS A C 1
ATOM 850 O O . HIS A 1 107 ? -9.483 -0.199 17.514 1.00 89.06 107 HIS A O 1
ATOM 856 N N . SER A 1 108 ? -8.541 -1.392 19.174 1.00 88.06 108 SER A N 1
ATOM 857 C CA . SER A 1 108 ? -7.166 -1.007 18.827 1.00 88.06 108 SER A CA 1
ATOM 858 C C . SER A 1 108 ? -6.809 -1.487 17.423 1.00 88.06 108 SER A C 1
ATOM 860 O O . SER A 1 108 ? -6.447 -0.671 16.584 1.00 88.06 108 SER A O 1
ATOM 862 N N . MET A 1 109 ? -7.029 -2.772 17.122 1.00 88.25 109 MET A N 1
ATOM 863 C CA . MET A 1 109 ? -6.751 -3.329 15.792 1.00 88.25 109 MET A CA 1
ATOM 864 C C . MET A 1 109 ? -7.568 -2.640 14.695 1.00 88.25 109 MET A C 1
ATOM 866 O O . MET A 1 109 ? -7.043 -2.366 13.623 1.00 88.25 109 MET A O 1
ATOM 870 N N . ALA A 1 110 ? -8.839 -2.319 14.949 1.00 88.69 110 ALA A N 1
ATOM 871 C CA . ALA A 1 110 ? -9.664 -1.570 14.003 1.00 88.69 110 ALA A CA 1
ATOM 872 C C . ALA A 1 110 ? -9.112 -0.159 13.747 1.00 88.69 110 ALA A C 1
ATOM 874 O O . ALA A 1 110 ? -9.121 0.312 12.610 1.00 88.69 110 ALA A O 1
ATOM 875 N N . THR A 1 111 ? -8.604 0.502 14.790 1.00 87.06 111 THR A N 1
ATOM 876 C CA . THR A 1 111 ? -7.986 1.829 14.682 1.00 87.06 111 THR A CA 1
ATOM 877 C C . THR A 1 111 ? -6.687 1.765 13.881 1.00 87.06 111 THR A C 1
ATOM 879 O O . THR A 1 111 ? -6.499 2.571 12.969 1.00 87.06 111 THR A O 1
ATOM 882 N N . ASP A 1 112 ? -5.835 0.784 14.175 1.00 85.50 112 ASP A N 1
ATOM 883 C CA . ASP A 1 112 ? -4.555 0.579 13.496 1.00 85.50 112 ASP A CA 1
ATOM 884 C C . ASP A 1 112 ? -4.774 0.245 12.014 1.00 85.50 112 ASP A C 1
ATOM 886 O O . ASP A 1 112 ? -4.223 0.913 11.138 1.00 85.50 112 ASP A O 1
ATOM 890 N N . MET A 1 113 ? -5.681 -0.693 11.715 1.00 86.88 113 MET A N 1
ATOM 891 C CA . MET A 1 113 ? -6.059 -1.025 10.337 1.00 86.88 113 MET A CA 1
ATOM 892 C C . MET A 1 113 ? -6.606 0.191 9.582 1.00 86.88 113 MET A C 1
ATOM 894 O O . MET A 1 113 ? -6.299 0.375 8.408 1.00 86.88 113 MET A O 1
ATOM 898 N N . ASN A 1 114 ? -7.399 1.052 10.226 1.00 84.62 114 ASN A N 1
ATOM 899 C CA . ASN A 1 114 ? -7.936 2.250 9.577 1.00 84.62 114 ASN A CA 1
ATOM 900 C C . ASN A 1 114 ? -6.834 3.263 9.202 1.00 84.62 114 ASN A C 1
ATOM 902 O O . ASN A 1 114 ? -6.867 3.868 8.123 1.00 84.62 114 ASN A O 1
ATOM 906 N N . GLN A 1 115 ? -5.834 3.436 10.069 1.00 82.62 115 GLN A N 1
ATOM 907 C CA . GLN A 1 115 ? -4.667 4.275 9.777 1.00 82.62 115 GLN A CA 1
ATOM 908 C C . GLN A 1 115 ? -3.805 3.669 8.660 1.00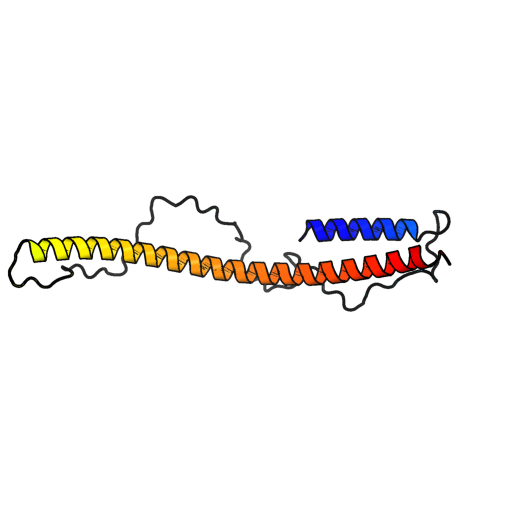 82.62 115 GLN A C 1
ATOM 910 O O . GLN A 1 115 ? -3.364 4.385 7.754 1.00 82.62 115 GLN A O 1
ATOM 915 N N . GLU A 1 116 ? -3.618 2.349 8.682 1.00 83.25 116 GLU A N 1
ATOM 916 C CA . GLU A 1 116 ? -2.878 1.615 7.657 1.00 83.25 116 GLU A CA 1
ATOM 917 C C . GLU A 1 116 ? -3.561 1.722 6.287 1.00 83.25 116 GLU A C 1
ATOM 919 O O . GLU A 1 116 ? -2.908 2.087 5.312 1.00 83.25 116 GLU A O 1
ATOM 924 N N . ILE A 1 117 ? -4.883 1.528 6.208 1.00 85.94 117 ILE A N 1
ATOM 925 C CA . ILE A 1 117 ? -5.664 1.695 4.970 1.00 85.94 117 ILE A CA 1
ATOM 926 C C . ILE A 1 117 ? -5.496 3.106 4.402 1.00 85.94 117 ILE A C 1
ATOM 928 O O . ILE A 1 117 ? -5.262 3.271 3.205 1.00 85.94 117 ILE A O 1
ATOM 932 N N . THR A 1 118 ? -5.573 4.134 5.250 1.00 84.06 118 THR A N 1
ATOM 933 C CA . THR A 1 118 ? -5.399 5.528 4.813 1.00 84.06 118 THR A CA 1
ATOM 934 C C . THR A 1 118 ? -4.009 5.749 4.213 1.00 84.06 118 THR A C 1
ATOM 936 O O . THR A 1 118 ? -3.873 6.374 3.160 1.00 84.06 118 THR A O 1
ATOM 939 N N . THR A 1 119 ? -2.980 5.186 4.845 1.00 80.69 119 THR A N 1
ATOM 940 C CA . THR A 1 119 ? -1.593 5.272 4.372 1.00 80.69 119 THR A CA 1
ATOM 941 C C . THR A 1 119 ? -1.399 4.501 3.067 1.00 80.69 119 THR A C 1
ATOM 943 O O . THR A 1 119 ? -0.805 5.014 2.118 1.00 80.69 119 THR A O 1
ATOM 946 N N . HIS A 1 120 ? -1.935 3.285 2.982 1.00 83.62 120 HIS A N 1
ATOM 947 C CA . HIS A 1 120 ? -1.864 2.454 1.786 1.00 83.62 120 HIS A CA 1
ATOM 948 C C . HIS A 1 120 ? -2.592 3.088 0.602 1.00 83.62 120 HIS A C 1
ATOM 950 O O . HIS A 1 120 ? -2.037 3.078 -0.491 1.00 83.62 120 HIS A O 1
ATOM 956 N N . ASN A 1 121 ? -3.747 3.727 0.802 1.00 84.75 121 ASN A N 1
ATOM 957 C CA . ASN A 1 121 ? -4.434 4.466 -0.263 1.00 84.75 121 ASN A CA 1
ATOM 958 C C . ASN A 1 121 ? -3.546 5.573 -0.854 1.00 84.75 121 ASN A C 1
ATOM 960 O O . ASN A 1 121 ? -3.396 5.662 -2.069 1.00 84.75 121 ASN A O 1
ATOM 964 N N . GLN A 1 122 ? -2.853 6.343 -0.011 1.00 82.38 122 GLN A N 1
ATOM 965 C CA . GLN A 1 122 ? -1.915 7.371 -0.482 1.00 82.38 122 GLN A CA 1
ATOM 966 C C . GLN A 1 122 ? -0.709 6.776 -1.229 1.00 82.38 122 GLN A C 1
ATOM 968 O O . GLN A 1 122 ? -0.197 7.365 -2.185 1.00 82.38 122 GLN A O 1
ATOM 973 N N . ILE A 1 123 ? -0.225 5.607 -0.796 1.00 83.12 123 ILE A N 1
ATOM 974 C CA . ILE A 1 123 ? 0.842 4.880 -1.495 1.00 83.12 123 ILE A CA 1
ATOM 975 C C . ILE A 1 123 ? 0.341 4.359 -2.848 1.00 83.12 123 ILE A C 1
ATOM 977 O O . ILE A 1 123 ? 1.081 4.456 -3.827 1.00 83.12 123 ILE A O 1
ATOM 981 N N . LEU A 1 124 ? -0.890 3.850 -2.926 1.00 86.94 124 LEU A N 1
ATOM 982 C CA . LEU A 1 124 ? -1.506 3.389 -4.170 1.00 86.94 124 LEU A CA 1
ATOM 983 C C . LEU A 1 124 ? -1.647 4.533 -5.175 1.00 86.94 124 LEU A C 1
ATOM 985 O O . LEU A 1 124 ? -1.220 4.365 -6.313 1.00 86.94 124 LEU A O 1
ATOM 989 N N . ASP A 1 125 ? -2.101 5.712 -4.746 1.00 86.19 125 ASP A N 1
ATOM 990 C CA . ASP A 1 125 ? -2.162 6.903 -5.606 1.00 86.19 125 ASP A CA 1
ATOM 991 C C . ASP A 1 125 ? -0.779 7.271 -6.172 1.00 86.19 125 ASP A C 1
ATOM 993 O O . ASP A 1 125 ? -0.632 7.655 -7.336 1.00 86.19 125 ASP A O 1
ATOM 997 N N . ARG A 1 126 ? 0.278 7.124 -5.360 1.00 82.94 126 ARG A N 1
ATOM 998 C CA . ARG A 1 126 ? 1.663 7.339 -5.804 1.00 82.94 126 ARG A CA 1
ATOM 999 C C . ARG A 1 126 ? 2.106 6.271 -6.803 1.00 82.94 126 ARG A C 1
ATOM 1001 O O . ARG A 1 126 ? 2.801 6.591 -7.767 1.00 82.94 126 ARG A O 1
ATOM 1008 N N . ILE A 1 127 ? 1.770 5.006 -6.557 1.00 86.00 127 ILE A N 1
ATOM 1009 C CA . ILE A 1 127 ? 2.094 3.899 -7.463 1.00 86.00 127 ILE A CA 1
ATOM 1010 C C . ILE A 1 127 ? 1.388 4.098 -8.802 1.00 86.00 127 ILE A C 1
ATOM 1012 O O . ILE A 1 127 ? 2.043 3.937 -9.827 1.00 86.00 127 ILE A O 1
ATOM 1016 N N . ASP A 1 128 ? 0.119 4.503 -8.795 1.00 87.44 128 ASP A N 1
ATOM 1017 C CA . ASP A 1 128 ? -0.666 4.758 -10.002 1.00 87.44 128 ASP A CA 1
ATOM 1018 C C . ASP A 1 128 ? -0.024 5.850 -10.867 1.00 87.44 128 ASP A C 1
ATOM 1020 O O . ASP A 1 128 ? 0.286 5.622 -12.036 1.00 87.44 128 ASP A O 1
ATOM 1024 N N . GLN A 1 129 ? 0.337 6.996 -10.281 1.00 85.38 12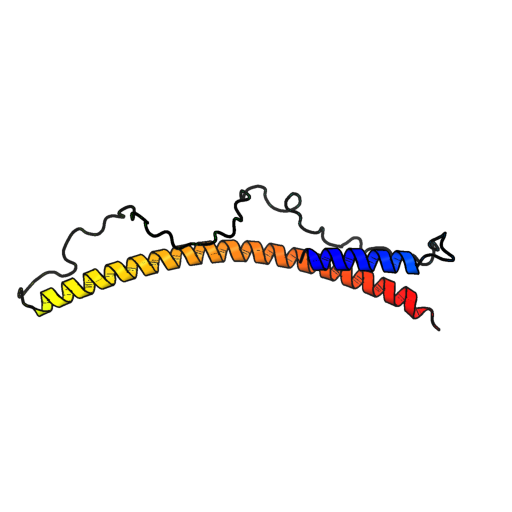9 GLN A N 1
ATOM 1025 C CA . GLN A 1 129 ? 1.034 8.046 -11.032 1.00 85.38 129 GLN A CA 1
ATOM 1026 C C . GLN A 1 129 ? 2.396 7.592 -11.580 1.00 85.38 129 GLN A C 1
ATOM 1028 O O . GLN A 1 129 ? 2.749 7.900 -12.722 1.00 85.38 129 GLN A O 1
ATOM 1033 N N . LYS A 1 130 ? 3.171 6.830 -10.793 1.00 87.94 130 LYS A N 1
ATOM 1034 C CA . LYS A 1 130 ? 4.429 6.233 -11.272 1.00 87.94 130 LYS A CA 1
ATOM 1035 C C . LYS A 1 130 ? 4.178 5.230 -12.406 1.00 87.94 130 LYS A C 1
ATOM 1037 O O . LYS A 1 130 ? 4.993 5.147 -13.323 1.00 87.94 130 LYS A O 1
ATOM 1042 N N . ALA A 1 131 ? 3.078 4.481 -12.357 1.00 90.50 131 ALA A N 1
ATOM 1043 C CA . ALA A 1 131 ? 2.695 3.513 -13.380 1.00 90.50 131 ALA A CA 1
ATOM 1044 C C . ALA A 1 131 ? 2.334 4.204 -14.689 1.00 90.50 131 ALA A C 1
ATOM 1046 O O . ALA A 1 131 ? 2.887 3.838 -15.722 1.00 90.50 131 ALA A O 1
ATOM 1047 N N . GLN A 1 132 ? 1.509 5.252 -14.636 1.00 88.88 132 GLN A N 1
ATOM 1048 C CA . GLN A 1 132 ? 1.149 6.046 -15.811 1.00 88.88 132 GLN A CA 1
ATOM 1049 C C . GLN A 1 132 ? 2.386 6.656 -16.489 1.00 88.88 132 GLN A C 1
ATOM 1051 O O . GLN A 1 132 ? 2.511 6.617 -17.714 1.00 88.88 132 GLN A O 1
ATOM 1056 N N . TYR A 1 133 ? 3.342 7.170 -15.704 1.00 88.06 133 TYR A N 1
ATOM 1057 C CA . TYR A 1 133 ? 4.617 7.645 -16.247 1.00 88.06 133 TYR A CA 1
ATOM 1058 C C . TYR A 1 133 ? 5.399 6.529 -16.945 1.00 88.06 133 TYR A C 1
ATOM 1060 O O . TYR A 1 133 ? 5.791 6.676 -18.102 1.00 88.06 133 TYR A O 1
ATOM 1068 N N . ASN A 1 134 ? 5.622 5.411 -16.248 1.00 89.44 134 ASN A N 1
ATOM 1069 C CA . ASN A 1 134 ? 6.394 4.291 -16.781 1.00 89.44 134 ASN A CA 1
ATOM 1070 C C . ASN A 1 134 ? 5.742 3.719 -18.048 1.00 89.44 134 ASN A C 1
ATOM 1072 O O . ASN A 1 134 ? 6.444 3.412 -19.006 1.00 89.44 134 ASN A O 1
ATOM 1076 N N . GLN A 1 135 ? 4.411 3.638 -18.089 1.00 91.06 135 GLN A N 1
ATOM 1077 C CA . GLN A 1 135 ? 3.663 3.223 -19.272 1.00 91.06 135 GLN A CA 1
ATOM 1078 C C . GLN A 1 135 ? 3.920 4.163 -20.456 1.00 91.06 135 GLN A C 1
ATOM 1080 O O . GLN A 1 135 ? 4.267 3.701 -21.539 1.00 91.06 135 GLN A O 1
ATOM 1085 N N . SER A 1 136 ? 3.820 5.479 -20.250 1.00 88.81 136 SER A N 1
ATOM 1086 C CA . SER A 1 136 ? 4.073 6.461 -21.310 1.00 88.81 136 SER A CA 1
ATOM 1087 C C . SER A 1 136 ? 5.514 6.394 -21.839 1.00 88.81 136 SER A C 1
ATOM 1089 O O . SER A 1 136 ? 5.742 6.455 -23.050 1.00 88.81 136 SER A O 1
ATOM 1091 N N . GLN A 1 137 ? 6.489 6.199 -20.947 1.00 86.62 137 GLN A N 1
ATOM 1092 C CA . GLN A 1 137 ? 7.891 6.013 -21.327 1.00 86.62 137 GLN A CA 1
ATOM 1093 C C . GLN A 1 137 ? 8.119 4.712 -22.105 1.00 86.62 137 GLN A C 1
ATOM 1095 O O . GLN A 1 137 ? 8.851 4.720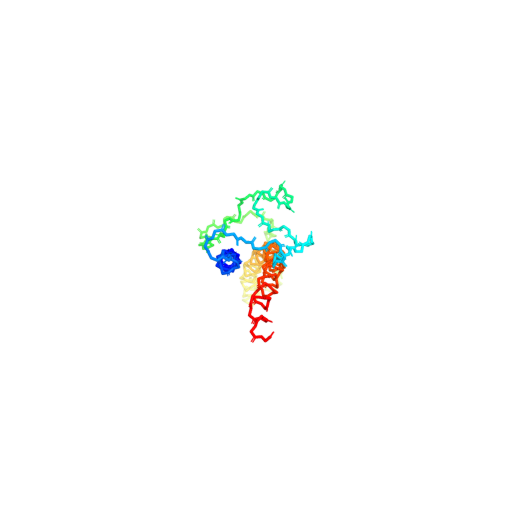 -23.095 1.00 86.62 137 GLN A O 1
ATOM 1100 N N . LEU A 1 138 ? 7.472 3.616 -21.701 1.00 89.19 138 LEU A N 1
ATOM 1101 C CA . LEU A 1 138 ? 7.533 2.339 -22.410 1.00 89.19 138 LEU A CA 1
ATOM 1102 C C . LEU A 1 138 ? 6.946 2.457 -23.821 1.00 89.19 138 LEU A C 1
ATOM 1104 O O . LEU A 1 138 ? 7.576 2.028 -24.783 1.00 89.19 138 LEU A O 1
ATOM 1108 N N . GLU A 1 139 ? 5.781 3.089 -23.972 1.00 89.38 139 GLU A N 1
ATOM 1109 C CA . GLU A 1 139 ? 5.165 3.322 -25.284 1.00 89.38 139 GLU A CA 1
ATOM 1110 C C . GLU A 1 139 ? 6.055 4.173 -26.198 1.00 89.38 139 GLU A C 1
ATOM 1112 O O . GLU A 1 139 ? 6.134 3.935 -27.407 1.00 89.38 139 GLU A O 1
ATOM 1117 N N . PHE A 1 140 ? 6.740 5.172 -25.639 1.00 86.31 140 PHE A N 1
ATOM 1118 C CA . PHE A 1 140 ? 7.691 5.986 -26.388 1.00 86.31 140 PHE A CA 1
ATOM 1119 C C . PHE A 1 140 ? 8.914 5.177 -26.842 1.00 86.31 140 PHE A C 1
ATOM 1121 O O . PHE A 1 140 ? 9.284 5.244 -28.019 1.00 86.31 140 PHE A O 1
ATOM 1128 N N . ALA A 1 141 ? 9.505 4.388 -25.942 1.00 86.56 141 ALA A N 1
ATOM 1129 C CA . ALA A 1 141 ? 10.617 3.499 -26.263 1.00 86.56 141 ALA A CA 1
ATOM 1130 C C . ALA A 1 141 ? 10.216 2.471 -27.336 1.00 86.56 141 ALA A C 1
ATOM 1132 O O . ALA A 1 141 ? 10.943 2.300 -28.314 1.00 86.56 141 ALA A O 1
ATOM 1133 N N . GLN A 1 142 ? 9.020 1.881 -27.229 1.00 86.56 142 GLN A N 1
ATOM 1134 C CA . GLN A 1 142 ? 8.479 0.949 -28.221 1.00 86.56 142 GLN A CA 1
ATOM 1135 C C . GLN A 1 142 ? 8.343 1.608 -29.598 1.00 86.56 142 GLN A C 1
ATOM 1137 O O . GLN A 1 142 ? 8.895 1.108 -30.574 1.00 86.56 142 GLN A O 1
ATOM 1142 N N . LYS A 1 143 ? 7.700 2.784 -29.686 1.00 86.25 143 LYS A N 1
ATOM 1143 C CA . LYS A 1 143 ? 7.568 3.536 -30.952 1.00 86.25 143 LYS A CA 1
ATOM 1144 C C . LYS A 1 143 ? 8.923 3.829 -31.594 1.00 86.25 143 LYS A C 1
ATOM 1146 O O . LYS A 1 143 ? 9.051 3.859 -32.820 1.00 86.25 143 LYS A O 1
ATOM 1151 N N . LYS A 1 144 ? 9.937 4.099 -30.773 1.00 83.19 144 LYS A N 1
ATOM 1152 C CA . LYS A 1 144 ? 11.297 4.357 -31.241 1.00 83.19 144 LYS A CA 1
ATOM 1153 C C . LYS A 1 144 ? 11.975 3.087 -31.746 1.00 83.19 144 LYS A C 1
ATOM 1155 O O . LYS A 1 144 ? 12.531 3.120 -32.843 1.00 83.19 144 LYS A O 1
ATOM 1160 N N . ALA A 1 145 ? 11.879 1.987 -31.004 1.00 85.38 145 ALA A N 1
ATOM 1161 C CA . ALA A 1 145 ? 12.373 0.682 -31.426 1.00 85.38 145 ALA A CA 1
ATOM 1162 C C . ALA A 1 145 ? 11.719 0.234 -32.744 1.00 85.38 145 ALA A C 1
ATOM 1164 O O . ALA A 1 145 ? 12.431 -0.095 -33.691 1.00 85.38 145 ALA A O 1
ATOM 1165 N N . ASP A 1 146 ? 10.393 0.348 -32.867 1.00 85.31 146 ASP A N 1
ATOM 1166 C CA . ASP A 1 146 ? 9.652 0.021 -34.093 1.00 85.31 146 ASP A CA 1
ATOM 1167 C C . ASP A 1 146 ? 10.121 0.856 -35.289 1.00 85.31 146 ASP A C 1
ATOM 1169 O O . ASP A 1 146 ? 10.222 0.353 -36.403 1.00 85.31 146 ASP A O 1
ATOM 1173 N N . LYS A 1 147 ? 10.468 2.133 -35.089 1.00 81.75 147 LYS A N 1
ATOM 1174 C CA . LYS A 1 147 ? 11.000 2.988 -36.164 1.00 81.75 147 LYS A CA 1
ATOM 1175 C C . LYS A 1 147 ? 12.430 2.619 -36.576 1.00 81.75 147 LYS A C 1
ATOM 1177 O O . LYS A 1 147 ? 12.814 2.872 -37.722 1.00 81.75 147 LYS A O 1
ATOM 1182 N N . ILE A 1 148 ? 13.228 2.090 -35.649 1.00 76.19 148 ILE A N 1
ATOM 1183 C CA . ILE A 1 148 ? 14.584 1.594 -35.918 1.00 76.19 148 ILE A CA 1
ATOM 1184 C C . ILE A 1 148 ? 14.500 0.257 -36.671 1.00 76.19 148 ILE A C 1
ATOM 1186 O O . ILE A 1 148 ? 15.143 0.110 -37.708 1.00 76.19 148 ILE A O 1
ATOM 1190 N N . LEU A 1 149 ? 13.663 -0.671 -36.196 1.00 77.38 149 LEU A N 1
ATOM 1191 C CA . LEU A 1 149 ? 13.487 -2.019 -36.753 1.00 77.38 149 LEU A CA 1
ATOM 1192 C C . LEU A 1 149 ? 12.672 -2.033 -38.055 1.00 77.38 149 LEU A C 1
ATOM 1194 O O . LEU A 1 149 ? 13.008 -2.746 -38.996 1.00 77.38 149 LEU A O 1
ATOM 1198 N N . GLY A 1 150 ? 11.638 -1.198 -38.158 1.00 67.44 150 GLY A N 1
ATOM 1199 C CA . GLY A 1 150 ? 10.750 -1.072 -39.319 1.00 67.44 150 GLY A CA 1
ATOM 1200 C C . GLY A 1 150 ? 11.394 -0.449 -40.562 1.00 67.44 150 GLY A C 1
ATOM 1201 O O . GLY A 1 150 ? 10.693 -0.136 -41.516 1.00 67.44 150 GLY A O 1
ATOM 1202 N N . LYS A 1 151 ? 12.718 -0.256 -40.569 1.00 54.78 151 LYS A N 1
ATOM 1203 C CA . LYS A 1 151 ? 13.508 0.143 -41.747 1.00 54.78 151 LYS A CA 1
ATOM 1204 C C . LYS A 1 151 ? 14.231 -1.025 -42.421 1.00 54.78 151 LYS A C 1
ATOM 1206 O O . LYS A 1 151 ? 15.177 -0.793 -43.168 1.00 54.78 151 LYS A O 1
ATOM 1211 N N . ILE A 1 152 ? 13.807 -2.257 -42.140 1.00 46.41 152 ILE A N 1
ATOM 1212 C CA . ILE A 1 152 ? 14.352 -3.476 -42.758 1.00 46.41 152 ILE A CA 1
ATOM 1213 C C . ILE A 1 152 ? 13.601 -3.876 -44.053 1.00 46.41 152 ILE A C 1
ATOM 1215 O O . ILE A 1 152 ? 13.999 -4.835 -44.703 1.00 46.41 152 ILE A O 1
ATOM 1219 N N . TYR A 1 153 ? 12.607 -3.106 -44.515 1.00 37.66 153 TYR A N 1
ATOM 1220 C CA . TYR A 1 153 ? 12.066 -3.229 -45.880 1.00 37.66 153 TYR A CA 1
ATOM 1221 C C . TYR A 1 153 ? 11.966 -1.872 -46.574 1.00 37.66 153 TYR A C 1
ATOM 1223 O O . TYR A 1 153 ? 11.536 -0.902 -45.908 1.00 37.66 153 TYR A O 1
#

pLDDT: mean 74.42, std 16.66, range [37.66, 94.5]

Radius of gyration: 30.37 Å; chains: 1; bounding box: 59×38×90 Å

Sequence (153 aa):
MDNIREDLHEAQRDLDEIDKCCGLCVLPWRKVKPDTKTPKYPTSGNGYPAGTNNNYQVNSYQPQSGFQIQQNQQKSGPFITRITNDAREDEMEQNLQQVSGMVSQLHSMATDMNQEITTHNQILDRIDQKAQYNQSQLEFAQKKADKILGKIY

InterPro domains:
  IPR000727 Target SNARE coiled-coil homology domain [PS50192] (86-148)
  IPR000727 Target SNARE coiled-coil homology domain [SM00397] (81-148)
  IPR000928 SNAP-25 domain [PF00835] (28-88)